Protein AF-A0A545TAX6-F1 (afdb_monomer)

Organism: NCBI:txid2591009

Radius of gyration: 11.88 Å; Cα contacts (8 Å, |Δi|>4): 146; chains: 1; bounding box: 29×24×32 Å

Solvent-accessible surface area (backbone atoms only — not comparable to full-atom values): 4628 Å² total; per-residue (Å²): 131,91,76,65,53,44,28,41,46,101,56,67,36,27,45,42,49,20,56,38,62,42,74,97,67,35,32,39,31,44,60,55,83,90,54,72,72,44,77,50,54,66,70,57,42,69,74,54,63,76,55,61,56,16,30,46,36,38,38,88,87,67,53,68,51,68,42,53,41,72,63,43,62,74,54,37,44,80,59,128

Foldseek 3Di:
DPFAFWKDFPHIKGKFFFQAADLVQCWTHGPPPVDDIDGDDPVQCVVAVDGHGWMWIQDPVRDIHTDGNVVDVVGIDTDD

Sequence (80 aa):
MKRYPSYKGPFSVRAVKIARVVSATGCLVPDETSLLPIYVSEQWFDHNSPVDGGYYLVLANGTTGYMEAELFENEFTPDH

Structure (mmCIF, N/CA/C/O backbone):
data_AF-A0A545TAX6-F1
#
_entry.id   AF-A0A545TAX6-F1
#
loop_
_atom_site.group_PDB
_atom_site.id
_atom_site.type_symbol
_atom_site.label_atom_id
_atom_site.label_alt_id
_atom_site.label_comp_id
_atom_site.label_asym_id
_atom_site.label_entity_id
_atom_site.label_seq_id
_atom_site.pdbx_PDB_ins_code
_atom_site.Cartn_x
_atom_site.Cartn_y
_atom_site.Cartn_z
_atom_site.occupancy
_atom_site.B_iso_or_equiv
_atom_site.auth_seq_id
_atom_site.auth_comp_id
_atom_site.auth_asym_id
_atom_site.auth_atom_id
_atom_site.pdbx_PDB_model_num
ATOM 1 N N . MET A 1 1 ? -15.253 10.427 -4.634 1.00 46.34 1 MET A N 1
ATOM 2 C CA . MET A 1 1 ? -13.941 9.952 -4.139 1.00 46.34 1 MET A CA 1
ATOM 3 C C . MET A 1 1 ? -14.151 8.605 -3.471 1.00 46.34 1 MET A C 1
ATOM 5 O O . MET A 1 1 ? -14.798 8.573 -2.431 1.00 46.34 1 MET A O 1
ATOM 9 N N . LYS A 1 2 ? -13.696 7.502 -4.077 1.00 53.97 2 LYS A N 1
ATOM 10 C CA . LYS A 1 2 ? -13.713 6.198 -3.397 1.00 53.97 2 LYS A CA 1
ATOM 11 C C . LYS A 1 2 ? -12.729 6.280 -2.224 1.00 53.97 2 LYS A C 1
ATOM 13 O O . LYS A 1 2 ? -11.593 6.703 -2.417 1.00 53.97 2 LYS A O 1
ATOM 18 N N . ARG A 1 3 ? -13.212 6.027 -1.006 1.00 79.50 3 ARG A N 1
ATOM 19 C CA . ARG A 1 3 ? -12.431 6.138 0.233 1.00 79.50 3 ARG A CA 1
ATOM 20 C C . ARG A 1 3 ? -11.732 4.807 0.472 1.00 79.50 3 ARG A C 1
ATOM 22 O O . ARG A 1 3 ? -12.408 3.789 0.527 1.00 79.50 3 ARG A O 1
ATOM 29 N N . TYR A 1 4 ? -10.412 4.832 0.615 1.00 91.56 4 TYR A N 1
ATOM 30 C CA . TYR A 1 4 ? -9.667 3.674 1.103 1.00 91.56 4 TYR A CA 1
ATOM 31 C C . TYR A 1 4 ? -10.176 3.244 2.484 1.00 91.56 4 TYR A C 1
ATOM 33 O O . TYR A 1 4 ? -10.588 4.126 3.252 1.00 91.56 4 TYR A O 1
ATOM 41 N N . PRO A 1 5 ? -10.135 1.935 2.796 1.00 93.81 5 PRO A N 1
ATOM 42 C CA . PRO A 1 5 ? -10.508 1.430 4.108 1.00 93.81 5 PRO A CA 1
ATOM 43 C C . PRO A 1 5 ? -9.731 2.142 5.217 1.00 93.81 5 PRO A C 1
ATOM 45 O O . PRO A 1 5 ? -8.536 2.422 5.077 1.00 93.81 5 PRO A O 1
ATOM 48 N N . SER A 1 6 ? -10.431 2.464 6.300 1.00 95.06 6 SER A N 1
ATOM 49 C CA . SER A 1 6 ? -9.851 3.082 7.490 1.00 95.06 6 SER A CA 1
ATOM 50 C C . SER A 1 6 ? -9.442 2.005 8.489 1.00 95.06 6 SER A C 1
ATOM 52 O O . SER A 1 6 ? -10.125 0.993 8.630 1.00 95.06 6 SER A O 1
ATOM 54 N N . TYR A 1 7 ? -8.355 2.258 9.208 1.00 96.81 7 TYR A N 1
ATOM 55 C CA . TYR A 1 7 ? -7.838 1.400 10.263 1.00 96.81 7 TYR A CA 1
ATOM 56 C C . TYR A 1 7 ? -7.470 2.232 11.494 1.00 96.81 7 TYR A C 1
ATOM 58 O O . TYR A 1 7 ? -7.081 3.404 11.387 1.00 96.81 7 TYR A O 1
ATOM 66 N N . LYS A 1 8 ? -7.570 1.604 12.665 1.00 95.81 8 LYS A N 1
ATOM 67 C CA . LYS A 1 8 ? -7.158 2.141 13.964 1.00 95.81 8 LYS A CA 1
ATOM 68 C C . LYS A 1 8 ? -6.013 1.312 14.536 1.00 95.81 8 LYS A C 1
ATOM 70 O O . LYS A 1 8 ? -6.056 0.087 14.499 1.00 95.81 8 LYS A O 1
ATOM 75 N N . GLY A 1 9 ? -5.029 2.006 15.092 1.00 94.25 9 GLY A N 1
ATOM 76 C CA . GLY A 1 9 ? -3.856 1.448 15.762 1.00 94.25 9 GLY A CA 1
ATOM 77 C C . GLY A 1 9 ? -3.171 2.546 16.583 1.00 94.25 9 GLY A C 1
ATOM 78 O O . GLY A 1 9 ? -3.875 3.404 17.130 1.00 94.25 9 GLY A O 1
ATOM 79 N N . PRO A 1 10 ? -1.827 2.613 16.607 1.00 94.31 10 PRO A N 1
ATOM 80 C CA . PRO A 1 10 ? -1.087 3.732 17.206 1.00 94.31 10 PRO A CA 1
ATOM 81 C C . PRO A 1 10 ? -1.523 5.115 16.687 1.00 94.31 10 PRO A C 1
ATOM 83 O O . PRO A 1 10 ? -1.383 6.126 17.373 1.00 94.31 10 PRO A O 1
ATOM 86 N N . PHE A 1 11 ? -2.075 5.161 15.473 1.00 93.25 11 PHE A N 1
ATOM 87 C CA . PHE A 1 11 ? -2.743 6.315 14.879 1.00 93.25 11 PHE A CA 1
ATOM 88 C C . PHE A 1 11 ? -3.865 5.853 13.934 1.00 93.25 11 PHE A C 1
ATOM 90 O O . PHE A 1 11 ? -3.987 4.670 13.620 1.00 93.25 11 PHE A O 1
ATOM 97 N N . SER A 1 12 ? -4.709 6.778 13.471 1.00 93.75 12 SER A N 1
ATOM 98 C CA . SER A 1 12 ? -5.696 6.486 12.423 1.00 93.75 12 SER A CA 1
ATOM 99 C C . SER A 1 12 ? -5.061 6.611 11.044 1.00 93.75 12 SER A C 1
ATOM 101 O O . SER A 1 12 ? -4.418 7.617 10.734 1.00 93.75 12 SER A O 1
ATOM 103 N N . VAL A 1 13 ? -5.275 5.610 10.199 1.00 96.25 13 VAL A N 1
ATOM 104 C CA . VAL A 1 13 ? -4.691 5.544 8.858 1.00 96.25 13 VAL A CA 1
ATOM 105 C C .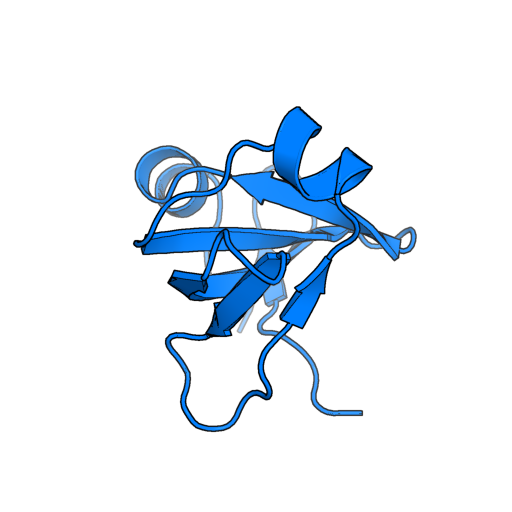 VAL A 1 13 ? -5.704 4.987 7.875 1.00 96.25 13 VAL A C 1
ATOM 107 O O . VAL A 1 13 ? -6.586 4.215 8.246 1.00 96.25 13 VAL A O 1
ATOM 110 N N . ARG A 1 14 ? -5.596 5.377 6.607 1.00 96.19 14 ARG A N 1
ATOM 111 C CA . ARG A 1 14 ? -6.247 4.636 5.528 1.00 96.19 14 ARG A CA 1
ATOM 112 C C . ARG A 1 14 ? -5.221 3.777 4.830 1.00 96.19 14 ARG A C 1
ATOM 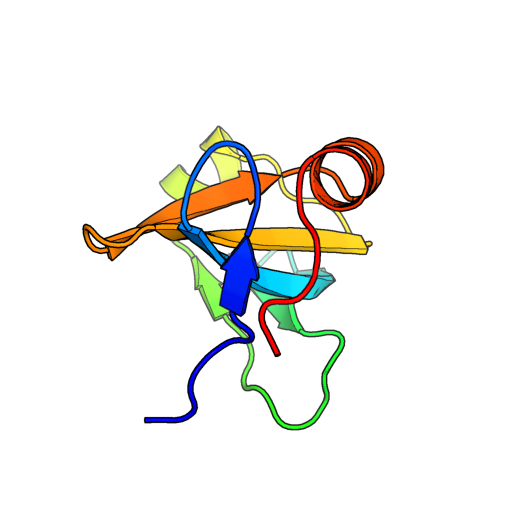114 O O . ARG A 1 14 ? -4.146 4.279 4.514 1.00 96.19 14 ARG A O 1
ATOM 121 N N . ALA A 1 15 ? -5.555 2.524 4.567 1.00 96.69 15 ALA A N 1
ATOM 122 C CA . ALA A 1 15 ? -4.608 1.600 3.969 1.00 96.69 15 ALA A CA 1
ATOM 123 C C . ALA A 1 15 ? -5.253 0.721 2.904 1.00 96.69 15 ALA A C 1
ATOM 125 O O . ALA A 1 15 ? -6.439 0.399 2.969 1.00 96.69 15 ALA A O 1
ATOM 126 N N . VAL A 1 16 ? -4.452 0.340 1.916 1.00 96.50 16 VAL A N 1
ATOM 127 C CA . VAL A 1 16 ? -4.851 -0.549 0.827 1.00 96.50 16 VAL A CA 1
ATOM 128 C C . VAL A 1 16 ? -3.843 -1.679 0.747 1.00 96.50 16 VAL A C 1
ATOM 130 O O . VAL A 1 16 ? -2.651 -1.421 0.575 1.00 96.50 16 VAL A O 1
ATOM 133 N N . LYS A 1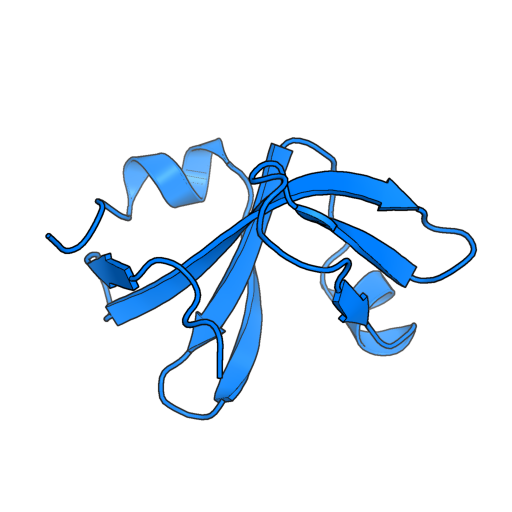 17 ? -4.325 -2.918 0.852 1.00 97.69 17 LYS A N 1
ATOM 134 C CA . LYS A 1 17 ? -3.500 -4.104 0.628 1.00 97.69 17 LYS A CA 1
ATOM 135 C C . LYS A 1 17 ? -3.135 -4.191 -0.850 1.00 97.69 17 LYS A C 1
ATOM 137 O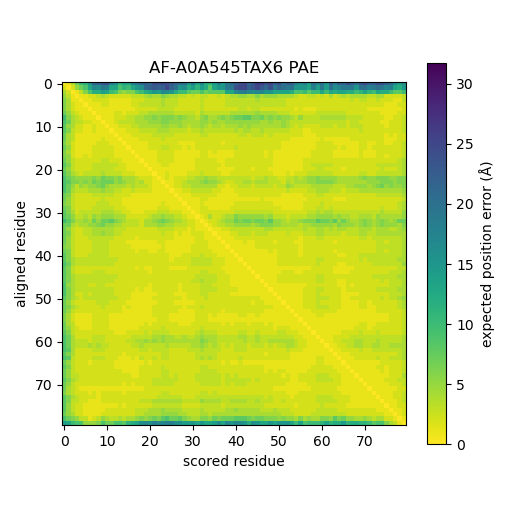 O . LYS A 1 17 ? -4.000 -4.036 -1.716 1.00 97.69 17 LYS A O 1
ATOM 142 N N . ILE A 1 18 ? -1.860 -4.401 -1.132 1.00 98.12 18 ILE A N 1
ATOM 143 C CA . ILE A 1 18 ? -1.305 -4.470 -2.479 1.00 98.12 18 ILE A CA 1
ATOM 144 C C . ILE A 1 18 ? -1.289 -5.941 -2.886 1.00 98.12 18 ILE A C 1
ATOM 146 O O . ILE A 1 18 ? -0.559 -6.731 -2.305 1.00 98.12 18 ILE A O 1
ATOM 150 N N . ALA A 1 19 ? -2.068 -6.326 -3.893 1.00 97.75 19 ALA A N 1
ATOM 151 C CA . ALA A 1 19 ? -1.989 -7.671 -4.459 1.00 97.75 19 ALA A CA 1
ATOM 152 C C . ALA A 1 19 ? -0.743 -7.856 -5.328 1.00 97.75 19 ALA A C 1
ATOM 154 O O . ALA A 1 19 ? -0.173 -8.942 -5.349 1.00 97.75 19 ALA A O 1
ATOM 155 N N . ARG A 1 20 ? -0.336 -6.816 -6.072 1.00 97.88 20 ARG A N 1
ATOM 156 C CA . ARG A 1 20 ? 0.835 -6.894 -6.953 1.00 97.88 20 ARG A CA 1
ATOM 157 C C . ARG A 1 20 ? 1.541 -5.561 -7.141 1.00 97.88 20 ARG A C 1
ATOM 159 O O . ARG A 1 20 ? 0.901 -4.553 -7.439 1.00 97.88 20 ARG A O 1
ATOM 166 N N . VAL A 1 21 ? 2.863 -5.582 -7.107 1.00 97.94 21 VAL A N 1
ATOM 167 C CA . VAL A 1 21 ? 3.752 -4.477 -7.452 1.00 97.94 21 VAL A CA 1
ATOM 168 C C . VAL A 1 21 ? 4.269 -4.660 -8.880 1.00 97.94 21 VAL A C 1
ATOM 170 O O . VAL A 1 21 ? 4.834 -5.686 -9.248 1.00 97.94 21 VAL A O 1
ATOM 173 N N . VAL A 1 22 ? 4.085 -3.644 -9.721 1.00 97.06 22 VAL A N 1
ATOM 174 C CA . VAL A 1 22 ? 4.635 -3.584 -11.081 1.00 97.06 22 VAL A CA 1
ATOM 175 C C . VAL A 1 22 ? 5.757 -2.551 -11.090 1.00 97.06 22 VAL A C 1
ATOM 177 O O . VAL A 1 22 ? 5.531 -1.365 -11.352 1.00 97.06 22 VAL A O 1
ATOM 180 N N . SER A 1 23 ? 6.969 -3.015 -10.774 1.00 91.62 23 SER A N 1
ATOM 181 C CA . SER A 1 23 ? 8.164 -2.179 -10.578 1.00 91.62 23 SER A CA 1
ATOM 182 C C . SER A 1 23 ? 8.502 -1.310 -11.788 1.00 91.62 23 SER A C 1
ATOM 184 O O . SER A 1 23 ? 8.781 -0.129 -11.623 1.00 91.62 23 SER A O 1
ATOM 186 N N . ALA A 1 24 ? 8.369 -1.845 -13.007 1.00 92.00 24 ALA A N 1
ATOM 187 C CA . ALA A 1 24 ? 8.659 -1.127 -14.253 1.00 92.00 24 ALA A CA 1
ATOM 188 C C . ALA A 1 24 ? 7.873 0.188 -14.427 1.00 92.00 24 ALA A C 1
ATOM 190 O O . ALA A 1 24 ? 8.267 1.038 -15.219 1.00 92.00 24 ALA A O 1
ATOM 191 N N . THR A 1 25 ? 6.752 0.347 -13.718 1.00 93.75 25 THR A N 1
ATOM 192 C CA . THR A 1 25 ? 5.879 1.527 -13.809 1.00 93.75 25 THR A CA 1
ATOM 193 C C . THR A 1 25 ? 5.598 2.184 -12.458 1.00 93.75 25 THR A C 1
ATOM 195 O O . THR A 1 25 ? 4.779 3.097 -12.408 1.00 93.75 25 THR A O 1
ATOM 198 N N . GLY A 1 26 ? 6.170 1.680 -11.357 1.00 94.69 26 GLY A N 1
ATOM 199 C CA . GLY A 1 26 ? 5.804 2.116 -10.003 1.00 94.69 26 GLY A CA 1
ATOM 200 C C . GLY A 1 26 ? 4.305 1.959 -9.711 1.00 94.69 26 GLY A C 1
ATOM 201 O O . GLY A 1 26 ? 3.695 2.825 -9.090 1.00 94.69 26 GLY A O 1
ATOM 202 N N . CYS A 1 27 ? 3.675 0.896 -10.222 1.00 97.62 27 CYS A N 1
ATOM 203 C CA . CYS A 1 27 ? 2.233 0.685 -10.083 1.00 97.62 27 CYS A CA 1
ATOM 204 C C . CYS A 1 27 ? 1.951 -0.354 -8.995 1.00 97.62 27 CYS A C 1
ATOM 206 O O . CYS A 1 27 ? 2.435 -1.481 -9.074 1.00 97.62 27 CYS A O 1
ATOM 208 N N . LEU A 1 28 ? 1.125 0.006 -8.015 1.00 97.81 28 LEU A N 1
ATOM 209 C CA . LEU A 1 28 ? 0.636 -0.872 -6.956 1.00 97.81 28 LEU A CA 1
ATOM 210 C C . LEU A 1 28 ? -0.804 -1.262 -7.293 1.00 97.81 28 LEU A C 1
ATOM 212 O O . LEU A 1 28 ? -1.680 -0.404 -7.404 1.00 97.81 28 LEU A O 1
ATOM 216 N N . VAL A 1 29 ? -1.047 -2.551 -7.499 1.00 97.38 29 VAL A N 1
ATOM 217 C CA . VAL A 1 29 ? -2.371 -3.102 -7.796 1.00 97.38 29 VAL A CA 1
ATOM 218 C C . VAL A 1 29 ? -3.037 -3.482 -6.474 1.00 97.38 29 VAL A C 1
ATOM 220 O O . VAL A 1 29 ? -2.509 -4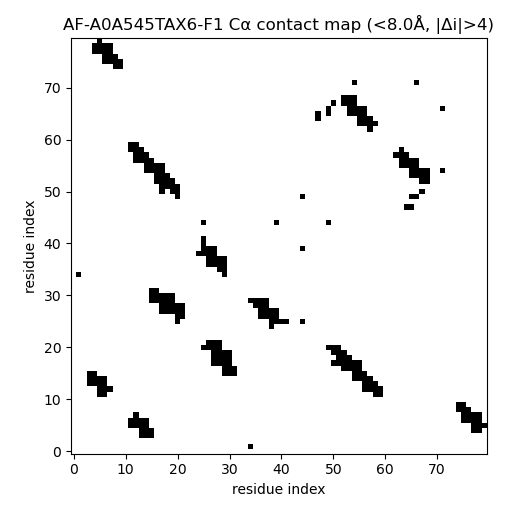.357 -5.787 1.00 97.38 29 VAL A O 1
ATOM 223 N N . PRO A 1 30 ? -4.163 -2.852 -6.094 1.00 96.81 30 PRO A N 1
ATOM 224 C CA . PRO A 1 30 ? -4.905 -3.231 -4.898 1.00 96.81 30 PRO A CA 1
ATOM 225 C C . PRO A 1 30 ? -5.425 -4.666 -4.961 1.00 96.81 30 PRO A C 1
ATOM 227 O O . PRO A 1 30 ? -5.802 -5.144 -6.029 1.00 96.81 30 PRO A O 1
ATOM 230 N N . ASP A 1 31 ? -5.511 -5.313 -3.803 1.00 95.50 31 ASP A N 1
ATOM 231 C CA . ASP A 1 31 ? -6.186 -6.609 -3.649 1.00 95.50 31 ASP A CA 1
ATOM 232 C C . ASP A 1 31 ? -7.711 -6.487 -3.801 1.00 95.50 31 ASP A C 1
ATOM 234 O O . ASP A 1 31 ? -8.390 -7.361 -4.337 1.00 95.50 31 ASP A O 1
ATOM 238 N N . GLU A 1 32 ? -8.269 -5.334 -3.426 1.00 91.56 32 GLU A N 1
ATOM 239 C CA . GLU A 1 32 ? -9.678 -5.044 -3.661 1.00 91.56 32 GLU A CA 1
ATOM 240 C C . GLU A 1 32 ? -9.918 -4.593 -5.112 1.00 91.56 32 GLU A C 1
ATOM 242 O O . GLU A 1 32 ? -9.589 -3.471 -5.502 1.00 91.56 32 GLU A O 1
ATOM 247 N N . THR A 1 33 ? -10.595 -5.431 -5.902 1.00 85.75 33 THR A N 1
ATOM 248 C CA . THR A 1 33 ? -10.866 -5.191 -7.335 1.00 85.75 33 THR A CA 1
ATOM 249 C C . THR A 1 33 ? -11.727 -3.955 -7.622 1.00 85.75 33 THR A C 1
ATOM 251 O O . THR A 1 33 ? -11.842 -3.523 -8.768 1.00 85.75 33 THR A O 1
ATOM 254 N N . SER A 1 34 ? -12.383 -3.395 -6.602 1.00 89.75 34 SER A N 1
ATOM 255 C CA . SER A 1 34 ? -13.192 -2.178 -6.717 1.00 89.75 34 SER A CA 1
ATOM 256 C C . SER A 1 34 ? -12.334 -0.900 -6.770 1.00 89.75 34 SER A C 1
ATOM 258 O O . SER A 1 34 ? -12.828 0.163 -7.192 1.00 89.75 34 SER A O 1
ATOM 260 N N . LEU A 1 35 ? -11.066 -1.000 -6.353 1.00 91.06 35 LEU A N 1
ATOM 261 C CA . LEU A 1 35 ? -10.090 0.080 -6.304 1.00 91.06 35 LEU A CA 1
ATOM 262 C C . LEU A 1 35 ? -9.275 0.144 -7.600 1.0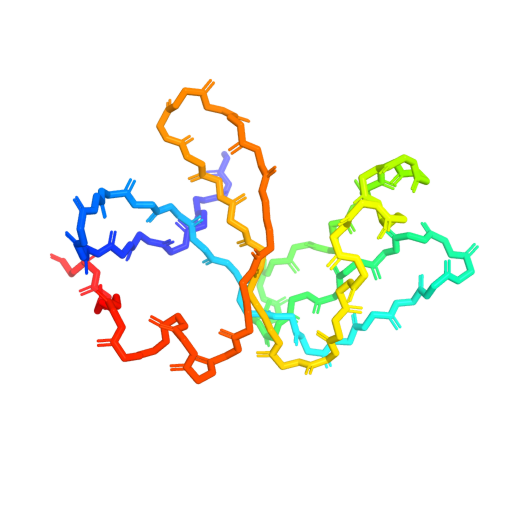0 91.06 35 LEU A C 1
ATOM 264 O O . LEU A 1 35 ? -9.047 -0.851 -8.283 1.00 91.06 35 LEU A O 1
ATOM 268 N N . LEU A 1 36 ? -8.850 1.357 -7.952 1.00 93.44 36 LEU A N 1
ATOM 269 C CA . LEU A 1 36 ? -7.985 1.580 -9.107 1.00 93.44 36 LEU A CA 1
ATOM 270 C C . LEU A 1 36 ? -6.516 1.355 -8.725 1.00 93.44 36 LEU A C 1
ATOM 272 O O . LEU A 1 36 ? -6.159 1.591 -7.568 1.00 93.44 36 LEU A O 1
ATOM 276 N N . PRO A 1 37 ? -5.658 0.974 -9.688 1.00 95.56 37 PRO A N 1
ATOM 277 C CA . PRO A 1 37 ? -4.218 0.936 -9.475 1.00 95.56 37 PRO A CA 1
ATOM 278 C C . PRO A 1 37 ? -3.663 2.276 -8.978 1.00 95.56 37 PRO A C 1
ATOM 280 O O . PRO A 1 37 ? -4.125 3.346 -9.383 1.00 95.56 37 PRO A O 1
ATOM 283 N N . ILE A 1 38 ? -2.656 2.204 -8.112 1.00 96.12 38 ILE A N 1
ATOM 284 C CA . ILE A 1 38 ? -1.989 3.359 -7.510 1.00 96.12 38 ILE A CA 1
ATOM 285 C C . ILE A 1 38 ? -0.641 3.539 -8.203 1.00 96.12 38 ILE A C 1
ATOM 287 O O . ILE A 1 38 ? 0.179 2.626 -8.198 1.00 96.12 38 ILE A O 1
ATOM 291 N N . TYR A 1 39 ? -0.398 4.716 -8.773 1.00 96.81 39 TYR A N 1
ATOM 292 C CA . TYR A 1 39 ? 0.893 5.064 -9.365 1.00 96.81 39 TYR A CA 1
ATOM 293 C C . TYR A 1 39 ? 1.673 5.940 -8.395 1.00 96.81 39 TYR A C 1
ATOM 295 O O . TYR A 1 39 ? 1.193 6.999 -7.983 1.00 96.81 39 TYR A O 1
ATOM 303 N N . VAL A 1 40 ? 2.864 5.486 -8.026 1.00 97.25 40 VAL A N 1
ATOM 304 C CA . VAL A 1 40 ? 3.782 6.208 -7.144 1.00 97.25 40 VAL A CA 1
ATOM 305 C C . VAL A 1 40 ? 4.967 6.745 -7.941 1.00 97.25 40 VAL A C 1
ATOM 307 O O . VAL A 1 40 ? 5.268 6.263 -9.033 1.00 97.25 40 VAL A O 1
ATOM 310 N N . SER A 1 41 ? 5.631 7.774 -7.416 1.00 97.12 41 SER A N 1
ATOM 311 C CA . SER A 1 41 ? 6.878 8.256 -8.011 1.00 97.12 41 SER A CA 1
ATOM 312 C C . SER A 1 41 ? 8.006 7.247 -7.799 1.00 97.12 41 SER A C 1
ATOM 314 O O . SER A 1 41 ? 7.992 6.485 -6.832 1.00 97.12 41 SER A O 1
ATOM 316 N N . GLU A 1 42 ? 9.020 7.299 -8.661 1.00 96.06 42 GLU A N 1
ATOM 317 C CA . GLU A 1 42 ? 10.256 6.518 -8.515 1.00 96.06 42 GLU A CA 1
ATOM 318 C C . GLU A 1 42 ? 10.903 6.749 -7.140 1.00 96.06 42 GLU A C 1
ATOM 320 O O . GLU A 1 42 ? 11.171 5.800 -6.417 1.00 96.06 42 GLU A O 1
ATOM 325 N N . GLN A 1 43 ? 10.997 8.009 -6.695 1.00 96.69 43 GLN A N 1
ATOM 326 C CA . GLN A 1 43 ? 11.527 8.344 -5.368 1.00 96.69 43 GLN A CA 1
ATOM 327 C C . GLN A 1 43 ? 10.752 7.675 -4.222 1.00 96.69 43 GLN A C 1
ATOM 329 O O . GLN A 1 43 ? 11.351 7.233 -3.243 1.00 96.69 43 GLN A O 1
ATOM 334 N N . TRP A 1 44 ? 9.418 7.626 -4.309 1.00 97.50 44 TRP A N 1
ATOM 335 C CA . TRP A 1 44 ? 8.615 6.949 -3.293 1.00 97.50 44 TRP A CA 1
ATOM 336 C C . TRP A 1 44 ? 8.860 5.442 -3.342 1.00 97.50 44 TRP A C 1
ATOM 338 O O . TRP A 1 44 ? 8.993 4.816 -2.291 1.00 97.50 44 TRP A O 1
ATOM 348 N N . PHE A 1 45 ? 8.937 4.874 -4.547 1.00 97.50 45 PHE A N 1
ATOM 349 C CA . PHE A 1 45 ? 9.181 3.453 -4.761 1.00 97.50 45 PHE A CA 1
ATOM 350 C C . PHE A 1 45 ? 10.526 3.026 -4.172 1.00 97.50 45 PHE A C 1
ATOM 352 O O . PHE A 1 45 ? 10.559 2.097 -3.373 1.00 97.50 45 PHE A O 1
ATOM 359 N N . ASP A 1 46 ? 11.599 3.752 -4.477 1.00 96.06 46 ASP A N 1
ATOM 360 C CA . ASP A 1 46 ? 12.944 3.464 -3.978 1.00 96.06 46 ASP A CA 1
ATOM 361 C C . ASP A 1 46 ? 13.025 3.587 -2.455 1.00 96.06 46 ASP A C 1
ATOM 363 O O . ASP A 1 46 ? 13.627 2.751 -1.784 1.00 96.06 46 ASP A O 1
ATOM 367 N N . HIS A 1 47 ? 12.376 4.611 -1.890 1.00 97.06 47 HIS A N 1
ATOM 368 C CA . HIS A 1 47 ? 12.375 4.829 -0.446 1.00 97.06 47 HIS A CA 1
ATOM 369 C C . HIS A 1 47 ? 11.633 3.731 0.324 1.00 97.06 47 HIS A C 1
ATOM 371 O O . HIS A 1 47 ? 12.046 3.370 1.423 1.00 97.06 47 HIS A O 1
ATOM 377 N N . ASN A 1 48 ? 10.528 3.225 -0.228 1.00 97.50 48 ASN A N 1
ATOM 378 C CA . ASN A 1 48 ? 9.653 2.282 0.468 1.00 97.50 48 ASN A CA 1
ATOM 379 C C . ASN A 1 48 ? 9.930 0.819 0.107 1.00 97.50 48 ASN A C 1
ATOM 381 O O . ASN A 1 48 ? 9.605 -0.052 0.904 1.00 97.50 48 ASN A O 1
ATOM 385 N N . SER A 1 49 ? 10.502 0.553 -1.072 1.00 96.81 49 SER A N 1
ATOM 386 C CA . SER A 1 49 ? 10.762 -0.791 -1.609 1.00 96.81 49 SER A CA 1
ATOM 387 C C . SER A 1 49 ? 9.570 -1.750 -1.423 1.00 96.81 49 SER A C 1
ATOM 389 O O . SER A 1 49 ? 9.716 -2.791 -0.783 1.00 96.81 49 SER A O 1
ATOM 391 N N . PRO A 1 50 ? 8.371 -1.398 -1.934 1.00 97.75 50 PRO A N 1
ATOM 392 C CA . PRO A 1 50 ? 7.146 -2.139 -1.646 1.00 97.75 50 PRO A CA 1
ATOM 393 C C . PRO A 1 50 ? 7.178 -3.549 -2.246 1.00 97.75 50 PRO A C 1
ATOM 395 O O . PRO A 1 50 ? 7.678 -3.744 -3.358 1.00 97.75 50 PRO A O 1
ATOM 398 N N . VAL A 1 51 ? 6.550 -4.507 -1.560 1.00 97.31 51 VAL A N 1
ATOM 399 C CA . VAL A 1 51 ? 6.353 -5.873 -2.065 1.00 97.31 51 VAL A CA 1
ATOM 400 C C . VAL A 1 51 ? 4.878 -6.267 -2.109 1.00 97.31 51 VAL A C 1
ATOM 402 O O . VAL A 1 51 ? 4.002 -5.612 -1.536 1.00 97.31 51 VAL A O 1
ATOM 405 N N . ASP A 1 52 ? 4.607 -7.349 -2.833 1.00 98.31 52 ASP A N 1
ATOM 406 C CA . ASP A 1 52 ? 3.288 -7.969 -2.904 1.00 98.31 52 ASP A CA 1
ATOM 407 C C . ASP A 1 52 ? 2.817 -8.383 -1.501 1.00 98.31 52 ASP A C 1
ATOM 409 O O . ASP A 1 52 ? 3.579 -8.919 -0.698 1.00 98.31 52 ASP A O 1
ATOM 413 N N . GLY A 1 53 ? 1.543 -8.140 -1.204 1.00 97.56 53 GLY A N 1
ATOM 414 C CA . GLY A 1 53 ? 0.913 -8.432 0.082 1.00 97.56 53 GLY A CA 1
ATOM 415 C C . GLY A 1 53 ? 1.017 -7.312 1.119 1.00 97.56 53 GLY A C 1
ATOM 416 O O . GLY A 1 53 ? 0.201 -7.295 2.040 1.00 97.56 53 GLY A O 1
ATOM 417 N N . GLY A 1 54 ? 1.951 -6.367 0.968 1.00 98.06 54 GLY A N 1
ATOM 418 C CA . GLY A 1 54 ? 2.092 -5.224 1.871 1.00 98.06 54 GLY A CA 1
ATOM 419 C C . GLY A 1 54 ? 0.983 -4.177 1.719 1.00 98.06 54 GLY A C 1
ATOM 420 O O . GLY A 1 54 ? 0.066 -4.305 0.904 1.00 98.06 54 GLY A O 1
ATOM 421 N N . TYR A 1 55 ? 1.064 -3.108 2.510 1.00 98.38 55 TYR A N 1
ATOM 422 C CA . TYR A 1 55 ? 0.041 -2.068 2.585 1.00 98.38 55 TYR A CA 1
ATOM 423 C C . TYR A 1 55 ? 0.563 -0.711 2.127 1.00 98.38 55 TYR A C 1
ATOM 425 O O . TYR A 1 55 ? 1.559 -0.198 2.633 1.00 98.38 55 TYR A O 1
ATOM 433 N N . TYR A 1 56 ? -0.174 -0.082 1.213 1.00 98.00 56 TYR A N 1
ATOM 434 C CA . TYR A 1 56 ? -0.034 1.337 0.908 1.00 98.00 56 TYR A CA 1
ATOM 435 C C . TYR A 1 56 ? -0.837 2.162 1.915 1.00 98.00 56 TYR A C 1
ATOM 437 O O . TYR A 1 56 ? -2.039 1.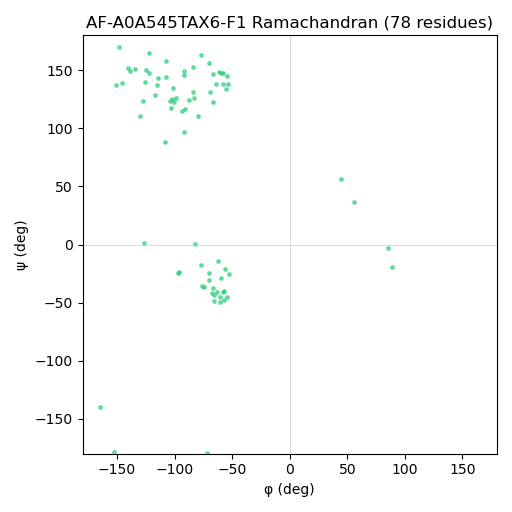947 2.072 1.00 98.00 56 TYR A O 1
ATOM 445 N N . LEU A 1 57 ? -0.190 3.121 2.571 1.00 97.44 57 LEU A N 1
ATOM 446 C CA . LEU A 1 57 ? -0.740 3.937 3.648 1.00 97.44 57 LEU A CA 1
ATOM 447 C C . LEU A 1 57 ? -1.013 5.367 3.186 1.00 97.44 57 LEU A C 1
ATOM 449 O O . LEU A 1 57 ? -0.220 5.959 2.456 1.00 97.44 57 LEU A O 1
ATOM 453 N N . VAL A 1 58 ? -2.093 5.953 3.699 1.00 96.06 58 VAL A N 1
ATOM 454 C CA . VAL A 1 58 ? -2.419 7.378 3.596 1.00 96.06 58 VAL A CA 1
ATOM 455 C C . VAL A 1 58 ? -2.752 7.904 4.989 1.00 96.06 58 VAL A C 1
ATOM 457 O O . VAL A 1 58 ? -3.785 7.564 5.576 1.00 96.06 58 VAL A O 1
ATOM 460 N N . LEU A 1 59 ? -1.864 8.741 5.518 1.00 93.81 59 LEU A N 1
ATOM 461 C CA . LEU A 1 59 ? -2.019 9.399 6.811 1.00 93.81 59 LEU A CA 1
ATOM 462 C C . LEU A 1 59 ? -3.001 10.575 6.719 1.00 93.81 59 LEU A C 1
ATOM 464 O O . LEU A 1 59 ? -3.296 11.093 5.641 1.00 93.81 59 LEU A O 1
ATOM 468 N N . ALA A 1 60 ? -3.494 11.039 7.870 1.00 91.19 60 ALA A N 1
ATOM 469 C CA . ALA A 1 60 ? -4.470 12.130 7.941 1.00 91.19 60 ALA A CA 1
ATOM 470 C C . ALA A 1 60 ? -3.974 13.454 7.324 1.00 91.19 60 ALA A C 1
ATOM 472 O O . ALA A 1 60 ? -4.776 14.234 6.816 1.00 91.19 60 ALA A O 1
ATOM 473 N N . ASN A 1 61 ? -2.660 13.693 7.336 1.00 91.94 61 ASN A N 1
ATOM 474 C CA . ASN A 1 61 ? -2.021 14.860 6.721 1.00 91.94 61 ASN A CA 1
ATOM 475 C C . ASN A 1 61 ? -1.782 14.704 5.202 1.00 91.94 61 ASN A C 1
ATOM 477 O O . ASN A 1 61 ? -1.216 15.600 4.583 1.00 91.94 61 ASN A O 1
ATOM 481 N N . GLY A 1 62 ? -2.179 13.575 4.606 1.00 91.19 62 GLY A N 1
ATOM 482 C CA . GLY A 1 62 ? -1.970 13.265 3.193 1.00 91.19 62 GLY A CA 1
ATOM 483 C C . GLY A 1 62 ? -0.609 12.646 2.869 1.00 91.19 62 GLY A C 1
ATOM 484 O O . GLY A 1 62 ? -0.385 12.285 1.717 1.00 91.19 62 GLY A O 1
ATOM 485 N N . THR A 1 63 ? 0.288 12.484 3.847 1.00 94.44 63 THR A N 1
ATOM 486 C CA . THR A 1 63 ? 1.541 11.744 3.656 1.00 94.44 63 THR A CA 1
ATOM 487 C C . THR A 1 63 ? 1.241 10.280 3.357 1.00 94.44 63 THR A C 1
ATOM 489 O O . THR A 1 63 ? 0.382 9.664 3.993 1.00 94.44 63 THR A O 1
ATOM 492 N N . THR A 1 64 ? 1.972 9.721 2.396 1.00 96.94 64 THR A N 1
ATOM 493 C CA . THR A 1 64 ? 1.793 8.347 1.934 1.00 96.94 64 THR A CA 1
ATOM 494 C C . THR A 1 64 ? 3.015 7.508 2.258 1.00 96.94 64 THR A C 1
ATOM 496 O O . THR A 1 64 ? 4.142 7.983 2.131 1.00 96.94 64 THR A O 1
ATOM 499 N N . GLY A 1 65 ? 2.814 6.249 2.620 1.00 96.88 65 GLY A N 1
ATOM 500 C CA . GLY A 1 65 ? 3.902 5.356 3.016 1.00 96.88 65 GLY A CA 1
ATOM 501 C C . GLY A 1 65 ? 3.569 3.901 2.753 1.00 96.88 65 GLY A C 1
ATOM 502 O O . GLY A 1 65 ? 2.508 3.588 2.218 1.00 96.88 65 GLY A O 1
ATOM 503 N N . TYR A 1 66 ? 4.488 3.026 3.114 1.00 98.25 66 TYR A N 1
ATOM 504 C CA . TYR A 1 66 ? 4.345 1.589 2.968 1.00 98.25 66 TYR A CA 1
ATOM 505 C C . TYR A 1 66 ? 4.553 0.901 4.315 1.00 98.25 66 TYR A C 1
ATOM 507 O O . TYR A 1 66 ? 5.299 1.395 5.162 1.00 98.25 66 TYR A O 1
ATOM 515 N N . MET A 1 67 ? 3.897 -0.238 4.508 1.00 98.12 67 MET A N 1
ATOM 516 C CA . MET A 1 67 ? 4.154 -1.120 5.638 1.00 98.12 67 MET A CA 1
ATOM 517 C C . MET A 1 67 ? 3.978 -2.577 5.220 1.00 98.12 67 MET A C 1
ATOM 519 O O . MET A 1 67 ? 3.039 -2.913 4.500 1.00 98.12 67 MET A O 1
ATOM 523 N N . GLU A 1 68 ? 4.876 -3.436 5.694 1.00 97.81 68 GLU A N 1
ATOM 524 C CA . GLU A 1 68 ? 4.770 -4.886 5.524 1.00 97.81 68 GLU A CA 1
ATOM 525 C C . GLU A 1 68 ? 3.488 -5.432 6.157 1.00 97.81 68 GLU A C 1
ATOM 527 O O . GLU A 1 68 ? 3.026 -4.921 7.180 1.00 97.81 68 GLU A O 1
ATOM 532 N N . ALA A 1 69 ? 2.937 -6.494 5.566 1.00 97.06 69 ALA A N 1
ATOM 533 C CA . ALA A 1 69 ? 1.656 -7.061 5.985 1.00 97.06 69 ALA A CA 1
ATOM 534 C C . ALA A 1 69 ? 1.651 -7.468 7.463 1.00 97.06 69 ALA A C 1
ATOM 536 O O . ALA A 1 69 ? 0.753 -7.077 8.199 1.00 97.06 69 ALA A O 1
ATOM 537 N N . GLU A 1 70 ? 2.684 -8.189 7.906 1.00 96.50 70 GLU A N 1
ATOM 538 C CA . GLU A 1 70 ? 2.787 -8.674 9.285 1.00 96.50 70 GLU A CA 1
ATOM 539 C C . GLU A 1 70 ? 2.813 -7.521 10.295 1.00 96.50 70 GLU A C 1
ATOM 541 O O . GLU A 1 70 ? 2.089 -7.543 11.287 1.00 96.50 70 GLU A O 1
ATOM 546 N N . LEU A 1 71 ? 3.606 -6.478 10.031 1.00 96.69 71 LEU A N 1
ATOM 547 C CA . LEU A 1 71 ? 3.664 -5.305 10.905 1.00 96.69 71 LEU A CA 1
ATOM 548 C C . LEU A 1 71 ? 2.333 -4.551 10.912 1.00 96.69 71 LEU A C 1
ATOM 550 O O . LEU A 1 71 ? 1.854 -4.159 11.973 1.00 96.69 71 LEU A O 1
ATOM 554 N N . PHE A 1 72 ? 1.723 -4.369 9.741 1.00 97.75 72 PHE A N 1
ATOM 555 C CA . PHE A 1 72 ? 0.470 -3.636 9.630 1.00 97.75 72 PHE A CA 1
ATOM 556 C C . PHE A 1 72 ? -0.677 -4.360 10.340 1.00 97.75 72 PHE A C 1
ATOM 558 O O . PHE A 1 72 ? -1.388 -3.752 11.133 1.00 97.75 72 PHE A O 1
ATOM 565 N N . GLU A 1 73 ? -0.845 -5.657 10.091 1.00 96.75 73 GLU A N 1
ATOM 566 C CA . GLU A 1 73 ? -1.943 -6.458 10.641 1.00 96.75 73 GLU A CA 1
ATOM 567 C C . GLU A 1 73 ? -1.805 -6.689 12.159 1.00 96.75 73 GLU A C 1
ATOM 569 O O . GLU A 1 73 ? -2.814 -6.870 12.839 1.00 96.75 73 GLU A O 1
ATOM 574 N N . ASN A 1 74 ? -0.586 -6.624 12.710 1.00 97.56 74 ASN A N 1
ATOM 575 C CA . ASN A 1 74 ? -0.352 -6.684 14.157 1.00 97.56 74 ASN A CA 1
ATOM 576 C C . ASN A 1 74 ? -0.693 -5.368 14.879 1.00 97.56 74 ASN A C 1
ATOM 578 O O . ASN A 1 74 ? -1.165 -5.391 16.016 1.00 97.56 74 ASN A O 1
ATOM 582 N N . GLU A 1 75 ? -0.442 -4.224 14.240 1.00 97.25 75 GLU A N 1
ATOM 583 C CA . GLU A 1 75 ? -0.579 -2.895 14.855 1.00 97.25 75 GLU A CA 1
ATOM 584 C C . GLU A 1 75 ? -1.932 -2.230 14.564 1.00 97.25 75 GLU A C 1
ATOM 586 O O . GLU A 1 75 ? -2.378 -1.353 15.311 1.00 97.25 75 GLU A O 1
ATOM 591 N N . PHE A 1 76 ? -2.596 -2.618 13.473 1.00 97.19 76 PHE A N 1
ATOM 592 C CA . PHE A 1 76 ? -3.796 -1.958 12.976 1.00 97.19 76 PHE A CA 1
ATOM 593 C C . PHE A 1 76 ? -4.963 -2.925 12.801 1.00 97.19 76 PHE A C 1
ATOM 595 O O . PHE A 1 76 ? -4.840 -4.027 12.278 1.00 97.19 76 PHE A O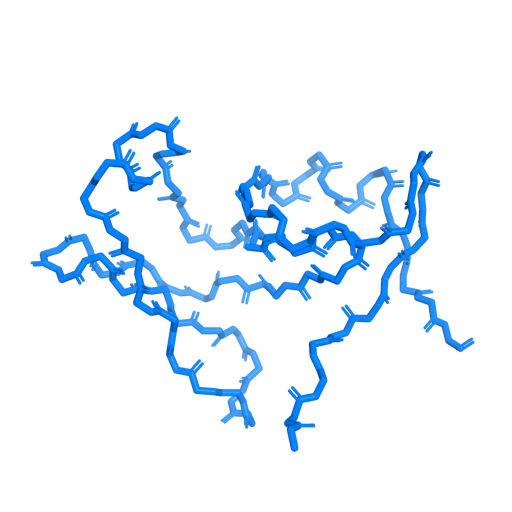 1
ATOM 602 N N . THR A 1 77 ? -6.150 -2.450 13.167 1.00 96.38 77 THR A N 1
ATOM 603 C CA . THR A 1 77 ? -7.419 -3.165 13.000 1.00 96.38 77 THR A CA 1
ATOM 604 C C . THR A 1 77 ? -8.388 -2.331 12.160 1.00 96.38 77 THR A C 1
ATOM 606 O O . THR A 1 77 ? -8.323 -1.097 12.217 1.00 96.38 77 THR A O 1
ATOM 609 N N . PRO A 1 78 ? -9.267 -2.950 11.349 1.00 94.88 78 PRO A N 1
ATOM 610 C CA . PRO A 1 78 ? -10.267 -2.216 10.578 1.00 94.88 78 PRO A CA 1
ATOM 611 C C . PRO A 1 78 ? -11.138 -1.316 11.466 1.00 94.88 78 PRO A C 1
ATOM 613 O O . PRO A 1 78 ? -11.629 -1.741 12.510 1.00 94.88 78 PRO A O 1
ATOM 616 N N . ASP A 1 79 ? -11.337 -0.069 11.039 1.00 91.12 79 ASP A N 1
ATOM 617 C CA . ASP A 1 79 ? -12.206 0.894 11.718 1.00 91.12 79 ASP A CA 1
ATOM 618 C C . ASP A 1 79 ? -13.618 0.815 11.117 1.00 91.12 79 ASP A C 1
ATOM 620 O O . ASP A 1 79 ? -13.864 1.361 10.036 1.00 91.12 79 ASP A O 1
ATOM 624 N N . HIS A 1 80 ? -14.498 0.060 11.784 1.00 78.31 80 HIS A N 1
ATOM 625 C CA . HIS A 1 80 ? -15.892 -0.176 11.384 1.00 78.31 80 HIS A CA 1
ATOM 626 C C . HIS A 1 80 ? -16.829 0.982 11.744 1.00 78.31 80 HIS A C 1
ATOM 628 O O . HIS A 1 80 ? -16.741 1.498 12.882 1.00 78.31 80 HIS A O 1
#

Mean predicted aligned error: 3.0 Å

pLDDT: mean 94.18, std 7.92, range [46.34, 98.38]

Nearest PDB structures (foldseek):
  6e3c-assembly1_C  TM=6.779E-01  e=8.861E-03  Enterobacteria phage L
  1d7q-assembly1_A  TM=5.532E-01  e=6.047E+00  Homo sapiens
  2i5m-assembly1_X  TM=4.131E-01  e=3.428E+00  Bacil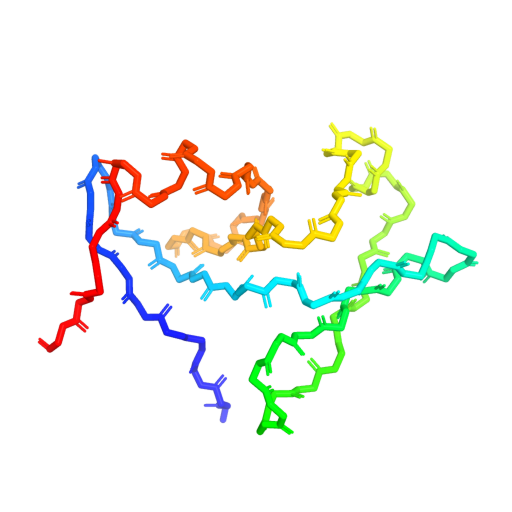lus subtilis
  4ga9-assembly1_B  TM=2.825E-01  e=7.169E+00  Rattus norvegicus

Secondary structure (DSSP, 8-state):
-PPPPEEESSSEEEEEEEEEEEGGGTEEEESSTTSPPEE--HHHHHHH---TT-EEEEETTS-EEEE-HHHHHHH-EE--